Protein AF-A0A061RA84-F1 (afdb_monomer)

Structure (mmCIF, N/CA/C/O backbone):
data_AF-A0A061RA84-F1
#
_entry.id   AF-A0A061RA84-F1
#
loop_
_atom_site.group_PDB
_atom_site.id
_atom_site.type_symbol
_atom_site.label_atom_id
_atom_site.label_alt_id
_atom_site.label_comp_id
_atom_site.label_asym_id
_atom_site.label_entity_id
_atom_site.label_seq_id
_atom_site.pdbx_PDB_ins_code
_atom_site.Cartn_x
_atom_site.Cartn_y
_atom_site.Cartn_z
_atom_site.occupancy
_atom_site.B_iso_or_equiv
_atom_site.auth_seq_id
_atom_site.auth_comp_id
_atom_site.auth_asym_id
_atom_site.auth_atom_i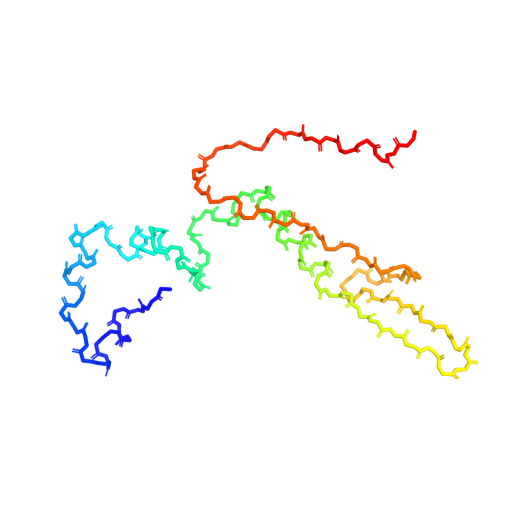d
_atom_site.pdbx_PDB_model_num
ATOM 1 N N . MET A 1 1 ? 1.817 -6.196 -11.983 1.00 86.75 1 MET A N 1
ATOM 2 C CA . MET A 1 1 ? 2.670 -6.334 -13.185 1.00 86.75 1 MET A CA 1
ATOM 3 C C . MET A 1 1 ? 3.294 -7.728 -13.242 1.00 86.75 1 MET A C 1
ATOM 5 O O . MET A 1 1 ? 3.955 -8.093 -12.269 1.00 86.75 1 MET A O 1
ATOM 9 N N . PRO A 1 2 ? 3.089 -8.521 -14.312 1.00 87.25 2 PRO A N 1
ATOM 10 C CA . PRO A 1 2 ? 3.800 -9.784 -14.526 1.00 87.25 2 PRO A CA 1
ATOM 11 C C . PRO A 1 2 ? 5.309 -9.579 -14.704 1.00 87.25 2 PRO A C 1
ATOM 13 O O . PRO A 1 2 ? 5.759 -8.614 -15.317 1.00 87.25 2 PRO A O 1
ATOM 16 N N . THR A 1 3 ? 6.107 -10.507 -14.187 1.00 88.56 3 THR A N 1
ATOM 17 C CA . THR A 1 3 ? 7.563 -10.504 -14.376 1.00 88.56 3 THR A CA 1
ATOM 18 C C . THR A 1 3 ? 7.951 -11.075 -15.738 1.00 88.56 3 THR A C 1
ATOM 20 O O . THR A 1 3 ? 7.240 -11.899 -16.313 1.00 88.56 3 THR A O 1
ATOM 23 N N . ARG A 1 4 ? 9.149 -10.726 -16.220 1.00 90.75 4 ARG A N 1
ATOM 24 C CA . ARG A 1 4 ? 9.727 -11.301 -17.447 1.00 90.75 4 ARG A CA 1
ATOM 25 C C . ARG A 1 4 ? 9.733 -12.837 -17.447 1.00 90.75 4 ARG A C 1
ATOM 27 O O . ARG A 1 4 ? 9.474 -13.443 -18.482 1.00 90.75 4 ARG A O 1
ATOM 34 N N . LYS A 1 5 ? 10.004 -13.465 -16.295 1.00 92.19 5 LYS A N 1
ATOM 35 C CA . LYS A 1 5 ? 9.971 -14.929 -16.155 1.00 92.19 5 LYS A CA 1
ATOM 36 C C . LYS A 1 5 ? 8.550 -15.469 -16.332 1.00 92.19 5 LYS A C 1
ATOM 38 O O . LYS A 1 5 ? 8.358 -16.373 -17.127 1.00 92.19 5 LYS A O 1
ATOM 43 N N . GLN A 1 6 ? 7.558 -14.855 -15.687 1.00 92.31 6 GLN A N 1
ATOM 44 C CA . GLN A 1 6 ? 6.157 -15.259 -15.841 1.00 92.31 6 GLN A CA 1
ATOM 45 C C . GLN A 1 6 ? 5.681 -15.150 -17.292 1.00 92.31 6 GLN A C 1
ATOM 47 O O . GLN A 1 6 ? 5.046 -16.076 -17.777 1.00 92.31 6 GLN A O 1
ATOM 52 N N . LEU A 1 7 ? 6.041 -14.073 -18.002 1.00 93.31 7 LEU A N 1
ATOM 53 C CA . LEU A 1 7 ? 5.740 -13.926 -19.433 1.00 93.31 7 LEU A CA 1
ATOM 54 C C . LEU A 1 7 ? 6.400 -15.025 -20.277 1.00 93.31 7 LEU A C 1
ATOM 56 O O . LEU A 1 7 ? 5.797 -15.543 -21.211 1.00 93.31 7 LEU A O 1
ATOM 60 N N . SER A 1 8 ? 7.626 -15.409 -19.924 1.00 93.12 8 SER A N 1
ATOM 61 C CA . SER A 1 8 ? 8.331 -16.520 -20.559 1.00 93.12 8 SER A CA 1
ATOM 62 C C . SER A 1 8 ? 7.651 -17.868 -20.319 1.00 93.12 8 SER A C 1
ATOM 64 O O . SER A 1 8 ? 7.510 -18.641 -21.265 1.00 93.12 8 SER A O 1
ATOM 66 N N . ASP A 1 9 ? 7.236 -18.136 -19.083 1.00 95.25 9 ASP A N 1
ATOM 67 C CA . ASP A 1 9 ? 6.658 -19.416 -18.667 1.00 95.25 9 ASP A CA 1
ATOM 68 C C . ASP A 1 9 ? 5.286 -19.660 -19.320 1.00 95.25 9 ASP A C 1
ATOM 70 O O . ASP A 1 9 ? 4.966 -20.793 -19.668 1.00 95.25 9 ASP A O 1
ATOM 74 N N . ILE A 1 10 ? 4.508 -18.600 -19.581 1.00 95.88 10 ILE A N 1
ATOM 75 C CA . ILE A 1 10 ? 3.226 -18.680 -20.311 1.00 95.88 10 ILE A CA 1
ATOM 76 C C . ILE A 1 10 ? 3.380 -18.616 -21.843 1.00 95.88 10 ILE A C 1
ATOM 78 O O . ILE A 1 10 ? 2.392 -18.472 -22.559 1.00 95.88 10 ILE A O 1
ATOM 82 N N . GLY A 1 11 ? 4.612 -18.650 -22.363 1.00 94.12 11 GLY A N 1
ATOM 83 C CA . GLY A 1 11 ? 4.891 -18.585 -23.803 1.00 94.12 11 GLY A CA 1
ATOM 84 C C . GLY A 1 11 ? 4.746 -17.196 -24.438 1.00 94.12 11 GLY A C 1
ATOM 85 O O . GLY A 1 11 ? 4.943 -17.060 -25.642 1.00 94.12 11 GLY A O 1
ATOM 86 N N . ARG A 1 12 ? 4.477 -16.144 -23.654 1.00 94.94 12 ARG A N 1
ATOM 87 C CA . ARG A 1 12 ? 4.320 -14.752 -24.116 1.00 94.94 12 ARG A CA 1
ATOM 88 C C . ARG A 1 12 ? 5.626 -13.954 -24.078 1.00 94.94 12 ARG A C 1
ATOM 90 O O . ARG A 1 12 ? 5.690 -12.828 -23.582 1.00 94.94 12 ARG A O 1
ATOM 97 N N . LYS A 1 13 ? 6.707 -14.554 -24.586 1.00 94.31 13 LYS A N 1
ATOM 98 C CA . LYS A 1 13 ? 8.031 -13.903 -24.679 1.00 94.31 13 LYS A CA 1
ATOM 99 C C . LYS A 1 13 ? 8.037 -12.718 -25.650 1.00 94.31 13 LYS A C 1
ATOM 101 O O . LYS A 1 13 ? 8.858 -11.820 -25.486 1.00 94.31 13 LYS A O 1
ATOM 106 N N . ASP A 1 14 ? 7.111 -12.709 -26.608 1.00 95.81 14 ASP A N 1
ATOM 107 C CA . ASP A 1 14 ? 6.861 -11.642 -27.584 1.00 95.81 14 ASP A CA 1
ATOM 108 C C . ASP A 1 14 ? 6.550 -10.290 -26.931 1.00 95.81 14 ASP A C 1
ATOM 110 O O . ASP A 1 14 ? 6.922 -9.248 -27.463 1.00 95.81 14 ASP A O 1
ATOM 114 N N . LEU A 1 15 ? 5.930 -10.293 -25.748 1.00 94.31 15 LEU A N 1
ATOM 115 C CA . LEU A 1 15 ? 5.548 -9.066 -25.049 1.00 94.31 15 LEU A CA 1
ATOM 116 C C . LEU A 1 15 ? 6.728 -8.344 -24.394 1.00 94.31 15 LEU A C 1
ATOM 118 O O . LEU A 1 15 ? 6.655 -7.145 -24.152 1.00 94.31 15 LEU A O 1
ATOM 122 N N . VAL A 1 16 ? 7.825 -9.047 -24.106 1.00 94.81 16 VAL A N 1
ATOM 123 C CA . VAL A 1 16 ? 8.997 -8.458 -23.443 1.00 94.81 16 VAL A CA 1
ATOM 124 C C . VAL A 1 16 ? 9.595 -7.295 -24.249 1.00 94.81 16 VAL A C 1
ATOM 126 O O . VAL A 1 16 ? 9.749 -6.222 -23.669 1.00 94.81 16 VAL A O 1
ATOM 129 N N . PRO A 1 17 ? 9.917 -7.437 -25.551 1.00 95.75 17 PRO A N 1
ATOM 130 C CA . PRO A 1 17 ? 10.427 -6.316 -26.338 1.00 95.75 17 PRO A CA 1
ATOM 131 C C . PRO A 1 17 ? 9.407 -5.181 -26.502 1.00 95.75 17 PRO A C 1
ATOM 133 O O . PRO A 1 17 ? 9.810 -4.024 -26.496 1.00 95.75 17 PRO A O 1
ATOM 136 N N . VAL A 1 18 ? 8.105 -5.483 -26.581 1.00 95.44 18 VAL A N 1
ATOM 137 C CA . VAL A 1 18 ? 7.044 -4.461 -26.675 1.00 95.44 18 VAL A CA 1
ATOM 138 C C . VAL A 1 18 ? 6.987 -3.615 -25.401 1.00 95.44 18 VAL A C 1
ATOM 140 O O . VAL A 1 18 ? 6.978 -2.391 -25.476 1.00 95.44 18 VAL A O 1
ATOM 143 N N . ILE A 1 19 ? 7.032 -4.255 -24.229 1.00 93.25 19 ILE A N 1
ATOM 144 C CA . ILE A 1 19 ? 7.059 -3.570 -22.927 1.00 93.25 19 ILE A CA 1
ATOM 145 C C . ILE A 1 19 ? 8.315 -2.704 -22.792 1.00 93.25 19 ILE A C 1
ATOM 147 O O . ILE A 1 19 ? 8.244 -1.590 -22.284 1.00 93.25 19 ILE A O 1
ATOM 151 N N . LEU A 1 20 ? 9.473 -3.199 -23.241 1.00 93.38 20 LEU A N 1
ATOM 152 C CA . LEU A 1 20 ? 10.718 -2.427 -23.206 1.00 93.38 20 LEU A CA 1
ATOM 153 C C . LEU A 1 20 ? 10.677 -1.216 -24.147 1.00 93.38 20 LEU A C 1
ATOM 155 O O . LEU A 1 20 ? 11.173 -0.158 -23.774 1.00 93.38 20 LEU A O 1
ATOM 159 N N . ALA A 1 21 ? 10.067 -1.349 -25.327 1.00 94.56 21 ALA A N 1
ATOM 160 C CA . ALA A 1 21 ? 9.880 -0.240 -26.261 1.00 94.56 21 ALA A CA 1
ATOM 161 C C . ALA A 1 21 ? 8.906 0.826 -25.725 1.00 94.56 21 ALA A C 1
ATOM 163 O O . ALA A 1 21 ? 9.084 2.005 -26.008 1.00 94.56 21 ALA A O 1
ATOM 164 N N . ALA A 1 22 ? 7.926 0.423 -24.915 1.00 91.25 22 ALA A N 1
ATOM 165 C CA . ALA A 1 22 ? 6.955 1.304 -24.267 1.00 91.25 22 ALA A CA 1
ATOM 166 C C . ALA A 1 22 ? 7.473 1.978 -22.973 1.00 91.25 22 ALA A C 1
ATOM 168 O O . ALA A 1 22 ? 6.680 2.446 -22.169 1.00 91.25 22 ALA A O 1
ATOM 169 N N . GLY A 1 23 ? 8.789 2.009 -22.726 1.00 88.25 23 GLY A N 1
ATOM 170 C CA . GLY A 1 23 ? 9.373 2.653 -21.535 1.00 88.25 23 GLY A CA 1
ATOM 171 C C . GLY A 1 23 ? 9.717 1.699 -20.384 1.00 88.25 23 GLY A C 1
ATOM 172 O O . GLY A 1 23 ? 10.299 2.107 -19.380 1.00 88.25 23 GLY A O 1
ATOM 173 N N . GLY A 1 24 ? 9.451 0.400 -20.541 1.00 89.69 24 GLY A N 1
ATOM 174 C CA . GLY A 1 24 ? 9.847 -0.640 -19.596 1.00 89.69 24 GLY A CA 1
ATOM 175 C C . GLY A 1 24 ? 8.740 -1.071 -18.634 1.00 89.69 24 GLY A C 1
ATOM 176 O O . GLY A 1 24 ? 7.616 -0.584 -18.646 1.00 89.69 24 GLY A O 1
ATOM 177 N N . PHE A 1 25 ? 9.060 -2.049 -17.780 1.00 86.75 25 PHE A N 1
ATOM 178 C CA . PHE A 1 25 ? 8.059 -2.717 -16.938 1.00 86.75 25 PHE A CA 1
ATOM 179 C C . PHE A 1 25 ? 7.408 -1.802 -15.896 1.00 86.75 25 PHE A C 1
ATOM 181 O O . PHE A 1 25 ? 6.288 -2.085 -15.487 1.00 86.75 25 PHE A O 1
ATOM 188 N N . VAL A 1 26 ? 8.117 -0.767 -15.440 1.00 82.06 26 VAL A N 1
ATOM 189 C CA . VAL A 1 26 ? 7.610 0.169 -14.427 1.00 82.06 26 VAL A CA 1
ATOM 190 C C . VAL A 1 26 ? 6.605 1.127 -15.056 1.00 82.06 26 VAL A C 1
ATOM 192 O O . VAL A 1 26 ? 5.494 1.237 -14.547 1.00 82.06 26 VAL A O 1
ATOM 195 N N . GLU A 1 27 ? 6.965 1.729 -16.190 1.00 83.62 27 GLU A N 1
ATOM 196 C CA . GLU A 1 27 ? 6.121 2.691 -16.904 1.00 83.62 27 GLU A CA 1
ATOM 197 C C . GLU A 1 27 ? 4.835 2.036 -17.405 1.00 83.62 27 GLU A C 1
ATOM 199 O O . GLU A 1 27 ? 3.736 2.453 -17.059 1.00 83.62 27 GLU A O 1
ATOM 204 N N . VAL A 1 28 ? 4.957 0.893 -18.085 1.00 88.31 28 VAL A N 1
ATOM 205 C CA . VAL A 1 28 ? 3.793 0.133 -18.562 1.00 88.3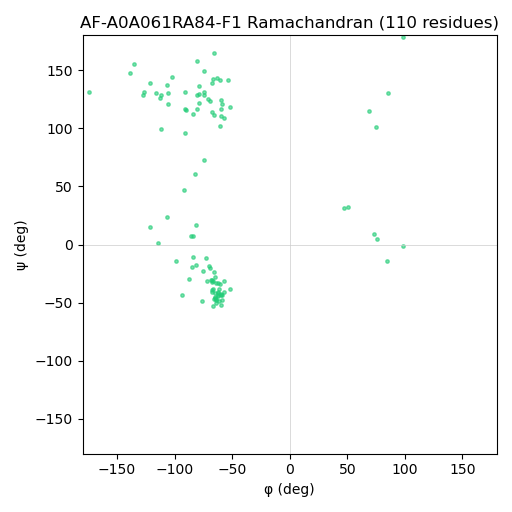1 28 VAL A CA 1
ATOM 206 C C . VAL A 1 28 ? 2.903 -0.318 -17.403 1.00 88.31 28 VAL A C 1
ATOM 208 O O . VAL A 1 28 ? 1.685 -0.392 -17.529 1.00 88.31 28 VAL A O 1
ATOM 211 N N . ALA A 1 29 ? 3.480 -0.638 -16.245 1.00 86.00 29 ALA A N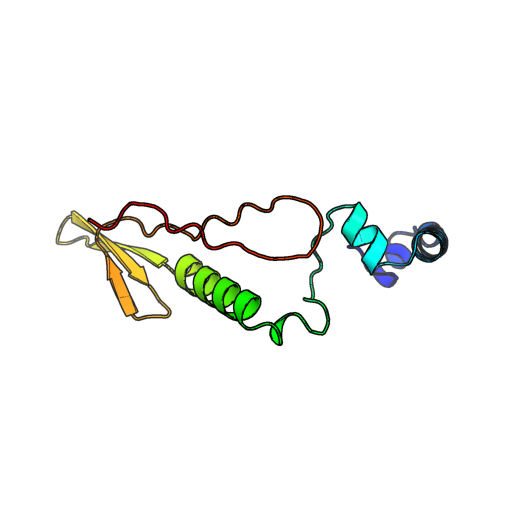 1
ATOM 212 C CA . ALA A 1 29 ? 2.680 -0.978 -15.078 1.00 86.00 29 ALA A CA 1
ATOM 213 C C . ALA A 1 29 ? 1.970 0.237 -14.471 1.00 86.00 29 ALA A C 1
ATOM 215 O O . ALA A 1 29 ? 0.884 0.061 -13.925 1.00 86.00 29 ALA A O 1
ATOM 216 N N . HIS A 1 30 ? 2.558 1.428 -14.564 1.00 79.94 30 HIS A N 1
ATOM 217 C CA . HIS A 1 30 ? 1.910 2.675 -14.180 1.00 79.94 30 HIS A CA 1
ATOM 218 C C . HIS A 1 30 ? 0.730 2.978 -15.114 1.00 79.94 30 HIS A C 1
ATOM 220 O O . HIS A 1 30 ? -0.400 3.070 -14.641 1.00 79.94 30 HIS A O 1
ATO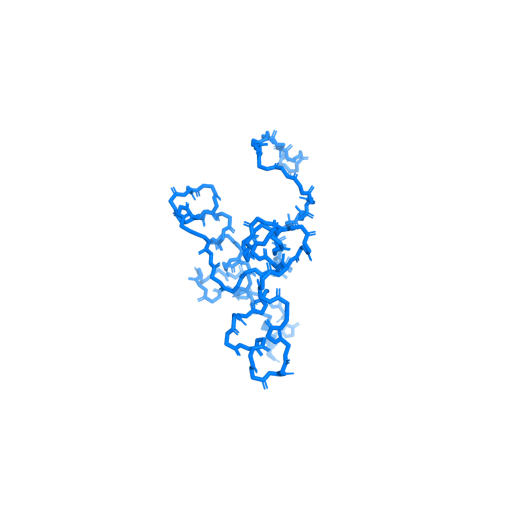M 226 N N . GLU A 1 31 ? 0.955 2.988 -16.433 1.00 83.25 31 GLU A N 1
ATOM 227 C CA . GLU A 1 31 ? -0.089 3.231 -17.441 1.00 83.25 31 GLU A CA 1
ATOM 228 C C . GLU A 1 31 ? -1.259 2.240 -17.336 1.00 83.25 31 GLU A C 1
ATOM 230 O O . GLU A 1 31 ? -2.428 2.611 -17.437 1.00 83.25 31 GLU A O 1
ATOM 235 N N . LEU A 1 32 ? -0.961 0.962 -17.086 1.00 86.12 32 LEU A N 1
ATOM 236 C CA . LEU A 1 32 ? -1.973 -0.089 -16.951 1.00 86.12 32 LEU A CA 1
ATOM 237 C C . LEU A 1 32 ? -2.588 -0.176 -15.545 1.00 86.12 32 LEU A C 1
ATOM 239 O O . LEU A 1 32 ? -3.323 -1.126 -15.265 1.00 86.12 32 LEU A O 1
ATOM 243 N N . ASN A 1 33 ? -2.279 0.763 -14.642 1.00 80.38 33 ASN A N 1
ATOM 244 C CA . ASN A 1 33 ? -2.722 0.755 -13.243 1.00 80.38 33 ASN A CA 1
ATOM 245 C C . ASN A 1 33 ? -2.445 -0.581 -12.524 1.00 80.38 33 ASN A C 1
ATOM 247 O O . ASN A 1 33 ? -3.176 -1.037 -11.637 1.00 8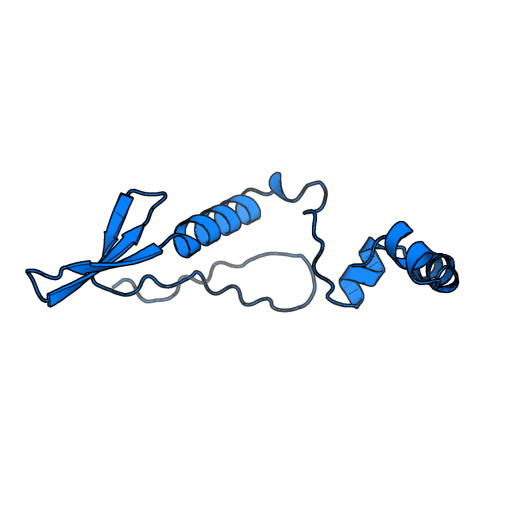0.38 33 ASN A O 1
ATOM 251 N N . PHE A 1 34 ? -1.357 -1.248 -12.902 1.00 81.75 34 PHE A N 1
ATOM 252 C CA . PHE A 1 34 ? -0.946 -2.491 -12.284 1.00 81.75 34 PHE A CA 1
ATOM 253 C C . PHE A 1 34 ? -0.259 -2.232 -10.951 1.00 81.75 34 PHE A C 1
ATOM 255 O O . PHE A 1 34 ? 0.823 -1.652 -10.867 1.00 81.75 34 PHE A O 1
ATOM 262 N N . ARG A 1 35 ? -0.825 -2.816 -9.890 1.00 68.38 35 ARG A N 1
ATOM 263 C CA . ARG A 1 35 ? -0.189 -2.818 -8.571 1.00 68.38 35 ARG A CA 1
ATOM 264 C C . ARG A 1 35 ? 1.170 -3.518 -8.640 1.00 68.38 35 ARG A C 1
ATOM 266 O O . ARG A 1 35 ? 1.293 -4.674 -9.074 1.00 68.38 35 ARG A O 1
ATOM 273 N N . HIS A 1 36 ? 2.201 -2.801 -8.210 1.00 67.94 36 HIS A N 1
ATOM 274 C CA . HIS A 1 36 ? 3.530 -3.357 -8.022 1.00 67.94 36 HIS A CA 1
ATOM 275 C C . HIS A 1 36 ? 3.570 -4.138 -6.710 1.00 67.94 36 HIS A C 1
ATOM 277 O O . HIS A 1 36 ? 3.179 -3.639 -5.658 1.00 67.94 36 HIS A O 1
ATOM 283 N N . ARG A 1 37 ? 4.066 -5.380 -6.764 1.00 69.19 37 ARG A N 1
ATOM 284 C CA . ARG A 1 37 ? 4.209 -6.223 -5.567 1.00 69.19 37 ARG A CA 1
ATOM 285 C C . ARG A 1 37 ? 5.291 -5.700 -4.616 1.00 69.19 37 ARG A C 1
ATOM 287 O O . ARG A 1 37 ? 5.204 -5.918 -3.415 1.00 69.19 37 ARG A O 1
AT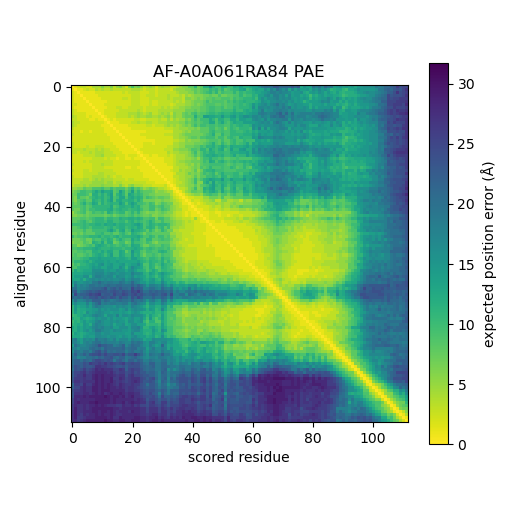OM 294 N N . ARG A 1 38 ? 6.321 -5.042 -5.155 1.00 73.69 38 ARG A N 1
ATOM 295 C CA . ARG A 1 38 ? 7.350 -4.341 -4.383 1.00 73.69 38 ARG A CA 1
ATOM 296 C C . ARG A 1 38 ? 7.128 -2.846 -4.503 1.00 73.69 38 ARG A C 1
ATOM 298 O O . ARG A 1 38 ? 6.877 -2.360 -5.602 1.00 73.69 38 ARG A O 1
ATOM 305 N N . LYS A 1 39 ? 7.260 -2.143 -3.385 1.00 81.19 39 LYS A N 1
ATOM 306 C CA . LYS A 1 39 ? 7.309 -0.686 -3.381 1.00 81.19 39 LYS A CA 1
ATOM 307 C C . LYS A 1 39 ? 8.601 -0.217 -4.082 1.00 81.19 39 LYS A C 1
ATOM 309 O O . LYS A 1 39 ? 9.614 -0.917 -3.964 1.00 81.19 39 LYS A O 1
ATOM 314 N N . PRO A 1 40 ? 8.564 0.878 -4.862 1.00 74.31 40 PRO A N 1
ATOM 315 C CA . PRO A 1 40 ? 9.736 1.378 -5.578 1.00 74.31 40 PRO A CA 1
ATOM 316 C C . PRO A 1 40 ? 10.826 1.871 -4.613 1.00 74.31 40 PRO A C 1
ATOM 318 O O . PRO A 1 40 ? 10.576 2.085 -3.427 1.00 74.31 40 PRO A O 1
ATOM 321 N N . ALA A 1 41 ? 12.047 2.050 -5.122 1.00 75.62 41 ALA A N 1
ATOM 322 C CA . ALA A 1 41 ? 13.112 2.703 -4.360 1.00 75.62 41 ALA A CA 1
ATOM 323 C C . ALA A 1 41 ? 12.688 4.138 -3.994 1.00 75.62 41 ALA A C 1
ATOM 325 O O . ALA A 1 41 ? 12.023 4.793 -4.794 1.00 75.62 41 ALA A O 1
ATOM 326 N N . GLY A 1 42 ? 13.021 4.609 -2.790 1.00 81.31 42 GLY A N 1
ATOM 327 C CA . GLY A 1 42 ? 12.567 5.913 -2.291 1.00 81.31 42 GLY A CA 1
ATOM 328 C C . GLY A 1 42 ? 11.180 5.914 -1.642 1.00 81.31 42 GLY A C 1
ATOM 329 O O . GLY A 1 42 ? 10.842 6.857 -0.936 1.00 81.31 42 GLY A O 1
ATOM 330 N N . TYR A 1 43 ? 10.374 4.859 -1.825 1.00 81.25 43 TYR A N 1
ATOM 331 C CA . TYR A 1 43 ? 9.005 4.813 -1.294 1.00 81.25 43 TYR A CA 1
ATOM 332 C C . TYR A 1 43 ? 8.946 4.959 0.230 1.00 81.25 43 TYR A C 1
ATOM 334 O O . TYR A 1 43 ? 8.103 5.680 0.748 1.00 81.25 43 TYR A O 1
ATOM 342 N N . TRP A 1 44 ? 9.847 4.274 0.936 1.00 86.69 44 TRP A N 1
ATOM 343 C CA . TRP A 1 44 ? 9.912 4.290 2.400 1.00 86.69 44 TRP A CA 1
ATOM 344 C C . TRP A 1 44 ? 10.689 5.483 2.963 1.00 86.69 44 TRP A C 1
ATOM 346 O O . TRP A 1 44 ? 10.632 5.719 4.164 1.00 86.69 44 TRP A O 1
ATOM 356 N N . ASP A 1 45 ? 11.392 6.227 2.105 1.00 87.62 45 ASP A N 1
ATOM 357 C CA . ASP A 1 45 ? 12.174 7.398 2.509 1.00 87.62 45 ASP A CA 1
ATOM 358 C C . ASP A 1 45 ? 11.284 8.646 2.647 1.00 87.62 45 ASP A C 1
ATOM 360 O O . ASP A 1 45 ? 11.667 9.626 3.284 1.00 87.62 45 ASP A O 1
ATOM 364 N N . ASN A 1 46 ? 10.078 8.615 2.068 1.00 86.44 46 ASN A N 1
ATOM 365 C CA . ASN A 1 46 ? 9.077 9.659 2.234 1.00 86.44 46 ASN A CA 1
ATOM 366 C C . ASN A 1 46 ? 8.284 9.424 3.533 1.00 86.44 46 ASN A C 1
ATOM 368 O O . ASN A 1 46 ? 7.514 8.467 3.635 1.00 86.44 46 ASN A O 1
ATOM 372 N N . LEU A 1 47 ? 8.457 10.320 4.509 1.00 86.62 47 LEU A N 1
ATOM 373 C CA . LEU A 1 47 ? 7.799 10.229 5.814 1.00 86.62 47 LEU A CA 1
ATOM 374 C C . LEU A 1 47 ? 6.271 10.312 5.727 1.00 86.62 47 LEU A C 1
ATOM 376 O O . LEU A 1 47 ? 5.607 9.617 6.487 1.00 86.62 47 LEU A O 1
ATOM 380 N N . ASP A 1 48 ? 5.710 11.067 4.780 1.00 84.56 48 ASP A N 1
ATOM 381 C CA . ASP A 1 48 ? 4.255 11.151 4.595 1.00 84.56 48 ASP A CA 1
ATOM 382 C C . ASP A 1 48 ? 3.696 9.813 4.098 1.00 84.56 48 ASP A C 1
ATOM 384 O O . ASP A 1 48 ? 2.656 9.335 4.550 1.00 84.56 48 ASP A O 1
ATOM 388 N N . VAL A 1 49 ? 4.416 9.166 3.175 1.00 83.25 49 VAL A N 1
ATOM 389 C CA . VAL A 1 49 ? 4.064 7.828 2.679 1.00 83.25 49 VAL A CA 1
ATOM 390 C C . VAL A 1 49 ? 4.180 6.799 3.799 1.00 83.25 49 VAL A C 1
ATOM 392 O O . VAL A 1 49 ? 3.323 5.922 3.923 1.00 83.25 49 VAL A O 1
ATOM 395 N N . LEU A 1 50 ? 5.228 6.905 4.616 1.00 86.50 50 LEU A N 1
ATOM 396 C CA . LEU A 1 50 ? 5.442 6.022 5.752 1.00 86.50 50 LEU A CA 1
ATOM 397 C C . LEU A 1 50 ? 4.327 6.172 6.794 1.00 86.50 50 LEU A C 1
ATOM 399 O O . LEU A 1 50 ? 3.767 5.162 7.215 1.00 86.50 50 LEU A O 1
ATOM 403 N N . ASP A 1 51 ? 3.973 7.399 7.169 1.00 86.75 51 ASP A N 1
ATOM 404 C CA . ASP A 1 51 ? 2.923 7.683 8.150 1.00 86.75 51 ASP A CA 1
ATOM 405 C C . ASP A 1 51 ? 1.550 7.188 7.677 1.00 86.75 51 ASP A C 1
ATOM 407 O O . ASP A 1 51 ? 0.823 6.520 8.417 1.00 86.75 51 ASP A O 1
ATOM 411 N N . GLN A 1 52 ? 1.233 7.391 6.396 1.00 83.69 52 GLN A N 1
ATOM 412 C CA . GLN A 1 52 ? 0.016 6.850 5.792 1.00 83.69 52 GLN A CA 1
ATOM 413 C C . GLN A 1 52 ? -0.006 5.317 5.802 1.00 83.69 52 GLN A C 1
ATOM 415 O O . GLN A 1 52 ? -1.042 4.718 6.096 1.00 83.69 52 GLN A O 1
ATOM 420 N N . GLU A 1 53 ? 1.108 4.658 5.476 1.00 87.12 53 GLU A N 1
ATOM 421 C CA . GLU A 1 53 ? 1.188 3.193 5.500 1.00 87.12 53 GLU A CA 1
ATOM 422 C C . GLU A 1 53 ? 1.088 2.636 6.926 1.00 87.12 53 GLU A C 1
ATOM 424 O O . GLU A 1 53 ? 0.395 1.640 7.139 1.00 87.12 53 GLU A O 1
ATOM 429 N N . ILE A 1 54 ? 1.703 3.293 7.915 1.00 88.75 54 ILE A N 1
ATOM 430 C CA . ILE A 1 54 ? 1.572 2.920 9.331 1.00 88.75 54 ILE A CA 1
ATOM 431 C C . ILE A 1 54 ? 0.124 3.097 9.789 1.00 88.75 54 ILE A C 1
ATOM 433 O O . ILE A 1 54 ? -0.442 2.181 10.384 1.00 88.75 54 ILE A O 1
ATOM 437 N N . SER A 1 55 ? -0.504 4.225 9.464 1.00 86.12 55 SER A N 1
ATOM 438 C CA . SER A 1 55 ? -1.896 4.509 9.819 1.00 86.12 55 SER A CA 1
ATOM 439 C C . SER A 1 55 ? -2.859 3.481 9.224 1.00 86.12 55 SER A C 1
ATOM 441 O O . SER A 1 55 ? -3.720 2.951 9.926 1.00 86.12 55 SER A O 1
ATOM 443 N N . ARG A 1 56 ? -2.669 3.112 7.950 1.00 83.19 56 ARG A N 1
ATOM 444 C CA . ARG A 1 56 ? -3.426 2.028 7.301 1.00 83.19 56 ARG A CA 1
ATOM 445 C C . ARG A 1 56 ? -3.185 0.687 7.967 1.00 83.19 56 ARG A C 1
ATOM 447 O O . ARG A 1 56 ? -4.135 -0.060 8.172 1.00 83.19 56 ARG A O 1
ATOM 454 N N . PHE A 1 57 ? -1.933 0.373 8.285 1.00 86.25 57 PHE A N 1
ATOM 455 C CA . PHE A 1 57 ? -1.595 -0.876 8.949 1.00 86.25 57 PHE A CA 1
ATOM 456 C C . PHE A 1 57 ? -2.276 -0.965 10.314 1.00 86.25 57 PHE A C 1
ATOM 458 O O . PHE A 1 57 ? -2.939 -1.957 10.591 1.00 86.25 57 PHE A O 1
ATOM 465 N N . VAL A 1 58 ? -2.197 0.079 11.139 1.00 87.88 58 VAL A N 1
ATOM 466 C CA . VAL A 1 58 ? -2.891 0.125 12.432 1.00 87.88 58 VAL A CA 1
ATOM 467 C C . VAL A 1 58 ? -4.397 -0.041 12.236 1.00 87.88 58 VAL A C 1
ATOM 469 O O . VAL A 1 58 ? -4.998 -0.879 12.905 1.00 87.88 58 VAL A O 1
ATOM 472 N N . ALA A 1 59 ? -5.002 0.684 11.295 1.00 84.38 59 ALA A N 1
ATOM 473 C CA . ALA A 1 59 ? -6.438 0.619 11.043 1.00 84.38 59 ALA A CA 1
ATOM 474 C C . ALA A 1 59 ? -6.903 -0.747 10.486 1.00 84.38 59 ALA A C 1
ATOM 476 O O . ALA A 1 59 ? -7.994 -1.206 10.797 1.00 84.38 59 ALA A O 1
ATOM 477 N N . ALA A 1 60 ? -6.073 -1.458 9.724 1.00 84.81 60 ALA A N 1
ATOM 478 C CA . ALA A 1 60 ? -6.402 -2.795 9.226 1.00 84.81 60 ALA A CA 1
ATOM 479 C C . ALA A 1 60 ? -6.360 -3.893 10.310 1.00 84.81 60 ALA A C 1
ATOM 481 O O . ALA A 1 60 ? -6.789 -5.014 10.055 1.00 84.81 60 ALA A O 1
ATOM 482 N N . ASN A 1 61 ? -5.825 -3.593 11.499 1.00 89.50 61 ASN A N 1
ATOM 483 C CA . ASN A 1 61 ? -5.654 -4.549 12.599 1.00 89.50 61 ASN A CA 1
ATOM 484 C C . ASN A 1 61 ? -6.651 -4.333 13.752 1.00 89.50 61 ASN A C 1
ATOM 486 O O . ASN A 1 61 ? -6.382 -4.718 14.894 1.00 89.50 61 ASN A O 1
ATOM 490 N N . TRP A 1 62 ? -7.792 -3.706 13.472 1.00 88.50 62 TRP A N 1
ATOM 491 C CA . TRP A 1 62 ? -8.942 -3.747 14.368 1.00 88.50 62 TRP A CA 1
ATOM 492 C C . TRP A 1 62 ? -9.688 -5.069 14.207 1.00 88.50 62 TRP A C 1
ATOM 494 O O . TRP A 1 62 ? -9.899 -5.543 13.092 1.00 88.50 62 TRP A O 1
ATOM 504 N N . VAL A 1 63 ? -10.079 -5.665 15.328 1.00 88.00 63 VAL A N 1
ATOM 505 C CA . VAL A 1 63 ? -10.851 -6.905 15.375 1.00 88.00 63 VAL A CA 1
ATOM 506 C C . VAL A 1 63 ? -12.081 -6.691 16.232 1.00 88.00 63 VAL A C 1
ATOM 508 O O . VAL A 1 63 ? -11.982 -6.172 17.341 1.00 88.00 63 VAL A O 1
ATOM 511 N N . GLU A 1 64 ? -13.226 -7.096 15.700 1.00 90.00 64 GLU A N 1
ATOM 512 C CA . GLU A 1 64 ? -14.488 -7.145 16.425 1.00 90.00 64 GLU A CA 1
ATOM 513 C C . GLU A 1 64 ? -14.481 -8.331 17.394 1.00 90.00 64 GLU A C 1
ATOM 515 O O . GLU A 1 64 ? -14.167 -9.463 17.018 1.00 90.00 64 GLU A O 1
ATOM 520 N N . LEU A 1 65 ? -14.805 -8.058 18.651 1.00 86.06 65 LEU A N 1
ATOM 521 C CA . LEU A 1 65 ? -14.913 -9.035 19.717 1.00 86.06 65 LEU A CA 1
ATOM 522 C C . LEU A 1 65 ? -16.280 -8.878 20.377 1.00 86.06 65 LEU A C 1
ATOM 524 O O . LEU A 1 65 ? -16.680 -7.785 20.773 1.00 86.06 65 LEU A O 1
ATOM 528 N N . THR A 1 66 ? -16.992 -9.991 20.499 1.00 84.81 66 THR A N 1
ATOM 529 C CA . THR A 1 66 ? -18.290 -10.065 21.173 1.00 84.81 66 THR A CA 1
ATOM 530 C C . THR A 1 66 ? -18.108 -10.752 22.516 1.00 84.81 66 THR A C 1
ATOM 532 O O . THR A 1 66 ? -17.658 -11.902 22.559 1.00 84.81 66 THR A O 1
ATOM 535 N N . ASP A 1 67 ? -18.455 -10.071 23.605 1.00 82.94 67 ASP A N 1
ATOM 536 C CA . ASP A 1 67 ? -18.479 -10.690 24.929 1.00 82.94 67 ASP A CA 1
ATOM 537 C C . ASP A 1 67 ? -19.778 -11.490 25.109 1.00 82.94 67 ASP A C 1
ATOM 539 O O . ASP A 1 67 ? -20.874 -10.929 25.105 1.00 82.94 67 ASP A O 1
ATOM 543 N N . ALA A 1 68 ? -19.653 -12.810 25.267 1.00 76.81 68 ALA A N 1
ATOM 544 C CA . ALA A 1 68 ? -20.788 -13.712 25.448 1.00 76.81 68 ALA A CA 1
ATOM 545 C C . ALA A 1 68 ? -21.497 -13.537 26.805 1.00 76.81 68 ALA A C 1
ATOM 547 O O . ALA A 1 68 ? -22.645 -13.958 26.940 1.00 76.81 68 ALA A O 1
ATOM 548 N N . GLU A 1 69 ? -20.839 -12.944 27.806 1.00 75.38 69 GLU A N 1
ATOM 549 C CA . GLU A 1 69 ? -21.434 -12.701 29.124 1.00 75.38 69 GLU A CA 1
ATOM 550 C C . GLU A 1 69 ? -22.192 -11.369 29.187 1.00 75.38 69 GLU A C 1
ATOM 552 O O . GLU A 1 69 ? -23.164 -11.256 29.935 1.00 75.38 69 GLU A O 1
ATOM 557 N N . MET A 1 70 ? -21.776 -10.370 28.401 1.00 72.56 70 MET A N 1
ATOM 558 C CA . MET A 1 70 ? -22.312 -9.002 28.470 1.00 72.56 70 MET A CA 1
ATOM 559 C C . MET A 1 70 ? -23.082 -8.551 27.222 1.00 72.56 70 MET A C 1
ATOM 561 O O . MET A 1 70 ? -23.520 -7.402 27.182 1.00 72.56 70 MET A O 1
ATOM 565 N N . ASP A 1 71 ? -23.231 -9.415 26.208 1.00 79.81 71 ASP A N 1
ATOM 566 C CA . ASP A 1 71 ? -23.890 -9.122 24.917 1.00 79.81 71 ASP A CA 1
ATOM 567 C C . ASP A 1 71 ? -23.424 -7.787 24.298 1.00 79.81 71 ASP A C 1
ATOM 569 O O . ASP A 1 71 ? -24.176 -7.060 23.652 1.00 79.81 71 ASP A O 1
ATOM 573 N N . THR A 1 72 ? -22.164 -7.426 24.560 1.00 81.06 72 THR A N 1
ATOM 574 C CA . THR A 1 72 ? -21.559 -6.173 24.109 1.00 81.06 72 THR A CA 1
ATOM 575 C C . THR A 1 72 ? -20.498 -6.482 23.066 1.00 81.06 72 THR A C 1
ATOM 577 O O . THR A 1 72 ? -19.594 -7.294 23.291 1.00 81.06 72 THR A O 1
ATOM 580 N N . THR A 1 73 ? -20.597 -5.804 21.927 1.00 87.31 73 THR A N 1
ATOM 581 C CA . THR A 1 73 ? -19.576 -5.817 20.881 1.00 87.31 73 THR A CA 1
ATOM 582 C C . THR A 1 73 ? -18.595 -4.675 21.111 1.00 87.31 73 THR A C 1
ATOM 584 O O . THR A 1 73 ? -19.003 -3.529 21.294 1.00 87.31 73 THR A O 1
ATOM 587 N N . TYR A 1 74 ? -17.300 -4.971 21.063 1.00 88.00 74 TYR A N 1
ATOM 588 C CA . TYR A 1 74 ? -16.237 -3.972 21.083 1.00 88.00 74 TYR A CA 1
ATOM 589 C C . TYR A 1 74 ? -15.175 -4.296 20.034 1.00 88.00 74 TYR A C 1
ATOM 591 O O . TYR A 1 74 ? -14.984 -5.440 19.631 1.00 88.00 74 TYR A O 1
ATOM 599 N N . PHE A 1 75 ? -14.448 -3.278 19.593 1.00 88.38 75 PHE A N 1
ATOM 600 C CA . PHE A 1 75 ? -13.347 -3.416 18.653 1.00 88.38 75 PHE A CA 1
ATOM 601 C C . PHE A 1 75 ? -12.026 -3.249 19.390 1.00 88.38 75 PHE A C 1
ATOM 603 O O . PHE A 1 75 ? -11.818 -2.279 20.119 1.00 88.38 75 PHE A O 1
ATOM 610 N N . TYR A 1 76 ? -11.106 -4.179 19.169 1.00 88.75 76 TYR A N 1
ATOM 611 C CA . TYR A 1 76 ? -9.767 -4.172 19.743 1.00 88.75 76 TYR A CA 1
ATOM 612 C C . TYR A 1 76 ? -8.710 -4.045 18.648 1.00 88.75 76 TYR A C 1
ATOM 614 O O . TYR A 1 76 ? -8.720 -4.790 17.669 1.00 88.75 76 TYR A O 1
ATOM 622 N N . ASN A 1 77 ? -7.773 -3.114 18.816 1.00 91.19 77 ASN A N 1
ATOM 623 C CA . ASN A 1 77 ? -6.651 -2.950 17.905 1.00 91.19 77 ASN A CA 1
ATOM 624 C C . ASN A 1 77 ? -5.457 -3.795 18.356 1.00 91.19 77 ASN A C 1
ATOM 626 O O . ASN A 1 77 ? -4.838 -3.512 19.382 1.00 91.19 77 ASN A O 1
ATOM 630 N N . GLN A 1 78 ? -5.063 -4.774 17.546 1.00 90.06 78 GLN A N 1
ATOM 631 C CA . GLN A 1 78 ? -4.005 -5.721 17.914 1.00 90.06 78 GLN A CA 1
ATOM 632 C C . GLN A 1 78 ? -2.596 -5.116 17.964 1.00 90.06 78 GLN A C 1
ATOM 634 O O . GLN A 1 78 ? -1.703 -5.701 18.572 1.00 90.06 78 GLN A O 1
ATOM 639 N N . ILE A 1 79 ? -2.381 -3.963 17.327 1.00 89.31 79 ILE A N 1
ATOM 640 C CA . ILE A 1 79 ? -1.063 -3.320 17.237 1.00 89.31 79 ILE A CA 1
ATOM 641 C C . ILE A 1 79 ? -0.876 -2.302 18.357 1.00 89.31 79 ILE A C 1
ATOM 643 O O . ILE A 1 79 ? 0.189 -2.224 18.963 1.00 89.31 79 ILE A O 1
ATOM 647 N N . THR A 1 80 ? -1.912 -1.509 18.624 1.00 88.69 80 THR A N 1
ATOM 648 C CA . THR A 1 80 ? -1.852 -0.401 19.588 1.00 88.69 80 THR A CA 1
ATOM 649 C C . THR A 1 80 ? -2.429 -0.752 20.956 1.00 88.69 80 THR A C 1
ATOM 651 O O . THR A 1 80 ? -2.213 0.000 21.902 1.00 88.69 80 THR A O 1
ATOM 654 N N . GLY A 1 81 ? -3.172 -1.856 21.080 1.00 88.19 81 GLY A N 1
ATOM 655 C CA . GLY A 1 81 ? -3.842 -2.260 22.319 1.00 88.19 81 GLY A CA 1
ATOM 656 C C . GLY A 1 81 ? -5.076 -1.423 22.676 1.00 88.19 81 GLY A C 1
ATOM 657 O O . GLY A 1 81 ? -5.596 -1.540 23.782 1.00 88.19 81 GLY A O 1
ATOM 658 N N . ARG A 1 82 ? -5.538 -0.548 21.772 1.00 88.00 82 ARG A N 1
ATOM 659 C CA . ARG A 1 82 ? -6.714 0.307 21.989 1.00 88.00 82 ARG A CA 1
ATOM 660 C C . ARG A 1 82 ? -8.013 -0.493 21.879 1.00 88.00 82 ARG A C 1
ATOM 662 O O . ARG A 1 82 ? -8.096 -1.425 21.084 1.00 88.00 82 ARG A O 1
ATOM 669 N N . VAL A 1 83 ? -9.027 -0.072 22.632 1.00 89.00 83 VAL A N 1
ATOM 670 C CA . VAL A 1 83 ? -10.397 -0.602 22.579 1.00 89.00 83 VAL A CA 1
ATOM 671 C C . VAL A 1 83 ? -11.351 0.539 22.240 1.00 89.00 83 VAL A C 1
ATOM 673 O O . VAL A 1 83 ? -11.178 1.650 22.741 1.00 89.00 83 VAL A O 1
ATOM 676 N N . THR A 1 84 ? -12.334 0.275 21.386 1.00 86.56 84 THR A N 1
ATOM 677 C CA . THR A 1 84 ? -13.419 1.207 21.061 1.00 86.56 84 THR A CA 1
ATOM 678 C C . THR A 1 84 ? -14.743 0.45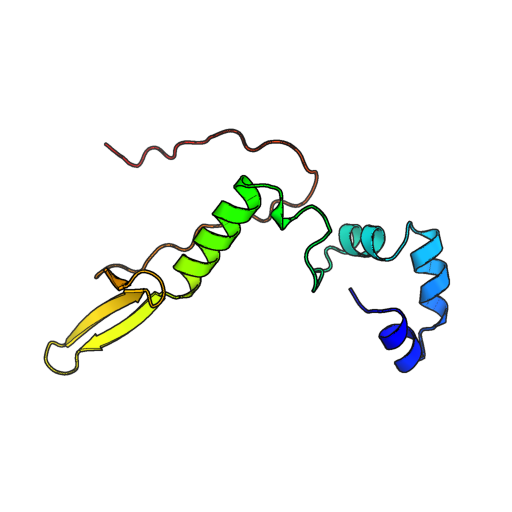6 20.965 1.00 86.56 84 THR A C 1
ATOM 680 O O . THR A 1 84 ? -14.775 -0.702 20.564 1.00 86.56 84 THR A O 1
ATOM 683 N N . GLU A 1 85 ? -15.837 1.111 21.335 1.00 82.94 85 GLU A N 1
ATOM 684 C CA . GLU A 1 85 ? -17.201 0.581 21.183 1.00 82.94 85 GLU A CA 1
ATOM 685 C C . GLU A 1 85 ? -17.764 0.868 19.779 1.00 82.94 85 GLU A C 1
ATOM 687 O O . GLU A 1 85 ? -18.692 0.208 19.322 1.00 82.94 85 GLU A O 1
ATOM 692 N N . THR A 1 86 ? -17.188 1.844 19.069 1.00 81.94 86 THR A N 1
ATOM 693 C CA . THR A 1 86 ? -17.602 2.255 17.721 1.00 81.94 86 THR A CA 1
ATOM 694 C C . THR A 1 86 ? -16.668 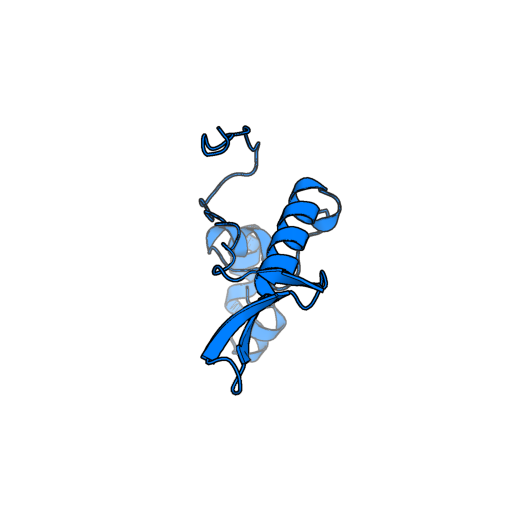1.713 16.649 1.00 81.94 86 THR A C 1
ATOM 696 O O . THR A 1 86 ? -15.455 1.662 16.851 1.00 81.94 86 THR A O 1
ATOM 699 N N . GLU A 1 87 ? -17.223 1.354 15.487 1.00 78.88 87 GLU A N 1
ATOM 700 C CA . GLU A 1 87 ? -16.433 0.828 14.373 1.00 78.88 87 GLU A CA 1
ATOM 701 C C . GLU A 1 87 ? -15.359 1.846 13.934 1.00 78.88 87 GLU A C 1
ATOM 703 O O . GLU A 1 87 ? -15.679 2.986 13.563 1.00 78.88 87 GLU A O 1
ATOM 708 N N . PRO A 1 88 ? -14.074 1.461 13.984 1.00 75.94 88 PRO A N 1
ATOM 709 C CA . PRO A 1 88 ? -12.978 2.358 13.670 1.00 75.94 88 PRO A CA 1
ATOM 710 C C . PRO A 1 88 ? -12.948 2.655 12.170 1.00 75.94 88 PRO A C 1
ATOM 712 O O . PRO A 1 88 ? -12.873 1.755 11.335 1.00 75.94 88 PRO A O 1
ATOM 715 N N . GLN A 1 89 ? -12.968 3.942 11.825 1.00 69.69 89 GLN A N 1
ATOM 716 C CA . GLN A 1 89 ? -12.920 4.388 10.436 1.00 69.69 89 GLN A CA 1
ATOM 717 C C . GLN A 1 89 ? -11.538 4.103 9.836 1.00 69.69 89 GLN A C 1
ATOM 719 O O . GLN A 1 89 ? -10.511 4.554 10.353 1.00 69.69 89 GLN A O 1
ATOM 724 N N . LEU A 1 90 ? -11.506 3.358 8.730 1.00 62.78 90 LEU A N 1
ATOM 725 C CA . LEU A 1 90 ? -10.292 3.199 7.936 1.00 62.78 90 LEU A CA 1
ATOM 726 C C . LEU A 1 90 ? -9.949 4.548 7.287 1.00 62.78 90 LEU A C 1
ATOM 728 O O . LEU A 1 90 ? -10.851 5.213 6.778 1.00 62.78 90 LEU A O 1
ATOM 732 N N . PRO A 1 91 ? -8.668 4.954 7.238 1.00 61.75 91 PRO A N 1
ATOM 733 C CA . PRO A 1 91 ? -8.283 6.124 6.467 1.00 61.75 91 PRO A CA 1
ATOM 734 C C . PRO A 1 91 ? -8.652 5.887 4.996 1.00 61.75 91 PRO A C 1
ATOM 736 O O . PRO A 1 91 ? -8.065 5.028 4.329 1.00 61.75 91 PRO A O 1
ATOM 739 N N . THR A 1 92 ? -9.651 6.624 4.504 1.00 48.41 92 THR A N 1
ATOM 740 C CA . THR A 1 92 ? -10.084 6.559 3.108 1.00 48.41 92 THR A CA 1
ATOM 741 C C . THR A 1 92 ? -8.958 7.071 2.231 1.00 48.41 92 THR A C 1
ATOM 743 O O . THR A 1 92 ? -8.620 8.251 2.228 1.00 48.41 92 THR A O 1
ATOM 746 N N . VAL A 1 93 ? -8.365 6.160 1.470 1.00 50.41 93 VAL A N 1
ATOM 747 C CA . VAL A 1 93 ? -7.446 6.517 0.399 1.00 50.41 93 VAL A CA 1
ATOM 748 C C . VAL A 1 93 ? -8.291 6.645 -0.846 1.00 50.41 93 VAL A C 1
ATOM 750 O O . VAL A 1 93 ? -8.564 5.648 -1.521 1.00 50.41 93 VAL A O 1
ATOM 753 N N . GLU A 1 94 ? -8.701 7.864 -1.169 1.00 41.84 94 GLU A N 1
ATOM 754 C CA . GLU A 1 94 ? -9.038 8.142 -2.554 1.00 41.84 94 GLU A CA 1
ATOM 755 C C . GLU A 1 94 ? -7.759 7.895 -3.356 1.00 41.84 94 GLU A C 1
ATOM 757 O O . GLU A 1 94 ? -6.800 8.663 -3.325 1.00 41.84 94 GLU A O 1
ATOM 762 N N . THR A 1 95 ? -7.699 6.744 -4.026 1.00 40.00 95 THR A N 1
ATOM 763 C CA . THR A 1 95 ? -6.709 6.512 -5.075 1.00 40.00 95 THR A CA 1
ATOM 764 C C . THR A 1 95 ? -7.184 7.325 -6.267 1.00 40.00 95 THR A C 1
ATOM 766 O O . THR A 1 95 ? -7.734 6.789 -7.225 1.00 40.00 95 THR A O 1
ATOM 769 N N . GLN A 1 96 ? -7.047 8.648 -6.167 1.00 39.38 96 GLN A N 1
ATOM 770 C CA . GLN A 1 96 ? -7.208 9.511 -7.315 1.00 39.38 96 GLN A CA 1
ATOM 771 C C . GLN A 1 96 ? -6.040 9.193 -8.238 1.00 39.38 96 GLN A C 1
ATOM 773 O O . GLN A 1 96 ? -4.871 9.327 -7.871 1.00 39.38 96 GLN A O 1
ATOM 778 N N . GLY A 1 97 ? -6.386 8.627 -9.391 1.00 38.88 97 GLY A N 1
ATOM 779 C CA . GLY A 1 97 ? -5.429 8.359 -10.438 1.00 38.88 97 GLY A CA 1
ATOM 780 C C . GLY A 1 97 ? -4.673 9.633 -10.787 1.00 38.88 97 GLY A C 1
ATOM 781 O O . GLY A 1 97 ? -5.262 10.707 -10.887 1.00 38.88 97 GLY A O 1
ATOM 782 N N . ASP A 1 98 ? -3.392 9.422 -11.045 1.00 39.44 98 ASP A N 1
ATOM 783 C CA . ASP A 1 98 ? -2.521 10.296 -11.808 1.00 39.44 98 ASP A CA 1
ATOM 784 C C . ASP A 1 98 ? -1.839 11.461 -11.066 1.00 39.44 98 ASP A C 1
ATOM 786 O O . ASP A 1 98 ? -2.448 12.298 -10.408 1.00 39.44 98 ASP A O 1
ATOM 790 N N . ASN A 1 99 ? -0.527 11.509 -11.306 1.00 34.34 99 ASN A N 1
ATOM 791 C CA . ASN A 1 99 ? 0.408 12.616 -11.113 1.00 34.34 99 ASN A CA 1
ATOM 792 C C . ASN A 1 99 ? 0.845 12.953 -9.684 1.00 34.34 99 ASN A C 1
ATOM 794 O O . ASN A 1 99 ? 0.209 13.687 -8.933 1.00 34.34 99 ASN A O 1
ATOM 798 N N . GLY A 1 100 ? 2.056 12.496 -9.354 1.00 46.34 100 GLY A N 1
ATOM 799 C CA . GLY A 1 100 ? 2.775 12.949 -8.176 1.00 46.34 100 GLY A CA 1
ATOM 800 C C . GLY A 1 100 ? 2.982 14.462 -8.178 1.00 46.34 100 GLY A C 1
ATOM 801 O O . GLY A 1 100 ? 3.804 14.962 -8.934 1.00 46.34 100 GLY A O 1
ATOM 802 N N . SER A 1 101 ? 2.279 15.187 -7.311 1.00 33.28 101 SER A N 1
ATOM 803 C CA . SER A 1 101 ? 2.801 16.300 -6.502 1.00 33.28 101 SER A CA 1
ATOM 804 C C . SER A 1 101 ? 1.731 16.811 -5.525 1.00 33.28 101 SER A C 1
ATOM 806 O O . SER A 1 101 ? 0.632 17.151 -5.935 1.00 33.28 101 SER A O 1
ATOM 808 N N . VAL A 1 102 ? 2.141 16.956 -4.259 1.00 30.23 102 VAL A N 1
ATOM 809 C CA . VAL A 1 102 ? 1.581 17.844 -3.218 1.00 30.23 102 VAL A CA 1
ATOM 810 C C . VAL A 1 102 ? 0.186 17.500 -2.670 1.00 30.23 102 VAL A C 1
ATOM 812 O O . VAL A 1 102 ? -0.832 17.678 -3.328 1.00 30.23 102 VAL A O 1
ATOM 815 N N . TRP A 1 103 ? 0.140 17.145 -1.381 1.00 39.72 103 TRP A N 1
ATOM 816 C CA . TRP A 1 103 ? -1.085 17.174 -0.580 1.00 39.72 103 TRP A CA 1
ATOM 817 C C . TRP A 1 103 ? -1.216 18.538 0.106 1.00 39.72 103 TRP A C 1
ATOM 819 O O . TRP A 1 103 ? -0.381 18.919 0.924 1.00 39.72 103 TRP A O 1
ATOM 829 N N . ILE A 1 104 ? -2.265 19.281 -0.249 1.00 36.81 104 ILE A N 1
ATOM 830 C CA . ILE A 1 104 ? -2.742 20.439 0.513 1.00 36.81 104 ILE A CA 1
ATOM 831 C C . ILE A 1 104 ? -3.585 19.899 1.671 1.00 36.81 104 ILE A C 1
ATOM 833 O O . ILE A 1 104 ? -4.498 19.104 1.452 1.00 36.81 104 ILE A O 1
ATOM 837 N N . LEU A 1 105 ? -3.274 20.348 2.889 1.00 32.75 105 LEU A N 1
ATOM 838 C CA . LEU A 1 105 ? -4.073 20.122 4.092 1.00 32.75 105 LEU A CA 1
ATOM 839 C C . LEU A 1 105 ? -5.526 20.535 3.840 1.00 32.75 105 LEU A C 1
ATOM 841 O O . LEU A 1 105 ? -5.814 21.710 3.605 1.00 32.75 105 LEU A O 1
ATOM 845 N N . ARG A 1 106 ? -6.444 19.577 3.943 1.00 32.94 106 ARG A N 1
ATOM 846 C CA . ARG A 1 106 ? -7.840 19.869 4.244 1.00 32.94 106 ARG A CA 1
ATOM 847 C C . ARG A 1 106 ? -8.106 19.323 5.637 1.00 32.94 106 ARG A C 1
ATOM 849 O O . ARG A 1 106 ? -8.251 18.120 5.818 1.00 32.94 106 ARG A O 1
ATOM 856 N N . GLU A 1 107 ? -8.077 20.216 6.618 1.00 40.44 107 GLU A N 1
ATOM 857 C CA . GLU A 1 107 ? -8.719 19.969 7.904 1.00 40.44 107 GLU A CA 1
ATOM 858 C C . GLU A 1 107 ? -10.207 19.752 7.618 1.00 40.44 107 GLU A C 1
ATOM 860 O O . GLU A 1 107 ? -10.874 20.640 7.077 1.00 40.44 107 GLU A O 1
ATOM 865 N N . ASP A 1 108 ? -10.710 18.553 7.905 1.00 36.06 108 ASP A N 1
ATOM 866 C CA . ASP A 1 108 ? -12.149 18.321 7.912 1.00 36.06 108 ASP A CA 1
ATOM 867 C C . ASP A 1 108 ? -12.742 18.954 9.186 1.00 36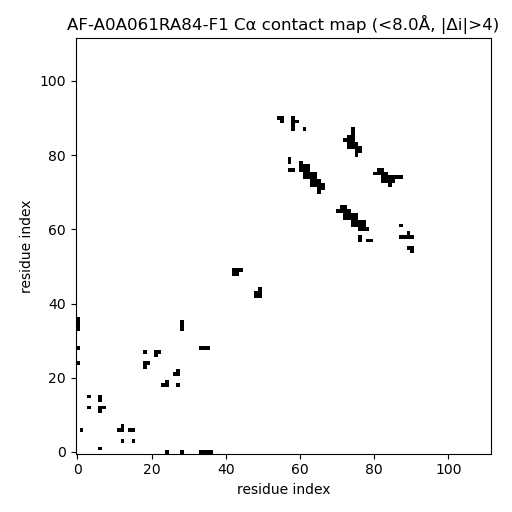.06 108 ASP A C 1
ATOM 869 O O . ASP A 1 108 ? -12.215 18.741 10.284 1.00 36.06 108 ASP A O 1
ATOM 873 N N . PRO A 1 109 ? -13.830 19.737 9.074 1.00 41.56 109 PRO A N 1
ATOM 874 C CA . PRO A 1 109 ? -14.390 20.550 10.151 1.00 41.56 109 PRO A CA 1
ATOM 875 C C . PRO A 1 109 ? -15.290 19.717 11.075 1.00 41.56 109 PRO A C 1
ATOM 877 O O . PRO A 1 109 ? -16.493 19.966 11.185 1.00 41.56 109 PRO A O 1
ATOM 880 N N . ALA A 1 110 ? -14.718 18.699 11.714 1.00 40.59 110 ALA A N 1
ATOM 881 C CA . ALA A 1 110 ? -15.429 17.833 12.653 1.00 40.59 110 ALA A CA 1
ATOM 882 C C . ALA A 1 110 ? -14.823 17.809 14.062 1.00 40.59 110 ALA A C 1
ATOM 884 O O . ALA A 1 110 ? -15.218 16.963 14.862 1.00 40.59 110 ALA A O 1
ATOM 885 N N . ASP A 1 111 ? -13.942 18.756 14.391 1.00 41.03 111 ASP A N 1
ATOM 886 C CA . ASP A 1 111 ? -13.651 19.083 15.786 1.00 41.03 111 ASP A CA 1
ATOM 887 C C . ASP A 1 111 ? -14.170 20.494 16.092 1.00 41.03 111 ASP A C 1
ATOM 889 O O . ASP A 1 111 ? -13.944 21.440 15.335 1.00 41.03 111 ASP A O 1
ATOM 893 N N . ARG A 1 112 ? -14.992 20.568 17.138 1.00 41.38 112 ARG A N 1
ATOM 894 C CA . ARG A 1 112 ? -15.775 21.735 17.567 1.00 41.38 112 ARG A CA 1
ATOM 895 C C . ARG A 1 112 ? -14.920 22.824 18.198 1.00 41.38 112 ARG A C 1
ATOM 897 O O . ARG A 1 112 ? -13.997 22.476 18.963 1.00 41.38 112 ARG A O 1
#

Organism: NCBI:txid582737

Secondary structure (DSSP, 8-state):
---HHHHHHTT-TTHHHHHHHTT-HHHHHHHTTPPPSSPPTTTTT-HHHHHHHHHHHHHHTEEEEEETTTTEEEEEETTT--EESSPPPP-------S----PPP---S---

Mean predicted aligned error: 12.51 Å

Sequence (112 aa):
MPTRKQLSDIGRKDLVPVILAAGGFVEVAHELNFRHRRKPAGYWDNLDVLDQEISRFVAANWVELTDAEMDTTYFYNQITGRVTETEPQLPTVETQGDNGSVWILREDPADR

Solvent-accessible surface area (backbone atoms only — not comparable to full-atom values): 7235 Å² total; per-residue (Å²): 87,86,49,75,66,57,32,45,76,74,68,45,52,76,52,54,63,53,39,51,73,60,68,20,73,67,50,49,18,57,79,66,69,36,67,66,93,63,80,60,90,67,50,77,75,36,61,69,54,40,52,51,50,50,52,47,52,52,51,71,37,55,41,84,44,73,42,89,89,71,81,43,63,35,32,39,24,78,81,81,71,47,74,39,77,60,88,79,79,62,82,82,72,81,80,70,80,78,77,98,73,84,86,77,88,73,82,72,92,81,74,134

pLDDT: mean 76.75, std 19.28, range [30.23, 95.88]

Radius of gyration: 20.97 Å; Cα contacts (8 Å, |Δi|>4): 84; chains: 1; bounding box: 37×41×57 Å

Foldseek 3Di:
DDDCVRCVVVVNNVCQVVQVVVVHDVNVCLVVVNDDPDDDPCQCVDVVSVVLVVLQVQLVQWDWDADPVPRAIWIAGPPPRDIGSDRDDHPDDPPPRDDDDDDDDDDDPPDD

Nearest PDB structures (foldseek):
  4gwt-assembly1_A  TM=8.759E-01  e=3.228E-01  Homo sapiens
  6svc-assembly1_A  TM=8.626E-01  e=2.826E-01  Homo sapiens
  4gwv-assembly1_A  TM=8.828E-01  e=4.812E-01  Homo sapiens
  2zqt-assembly1_A  TM=7.310E-01  e=3.688E-01  Homo sapiens